Protein AF-A0A438F3B5-F1 (afdb_monomer_lite)

Foldseek 3Di:
DDDDDDDDDPDDDDDPDDDDDDDDDDDDDDDDDDDDPDPPPCPVPDPDDDDDDDDADACVVVVCVVFNWDDWDDDPFWIWTATPVGKIFIAGPNRHTPDIDDD

Structure (mmCIF, N/CA/C/O backbone):
data_AF-A0A438F3B5-F1
#
_entry.id   AF-A0A438F3B5-F1
#
loop_
_atom_site.group_PDB
_atom_site.id
_atom_site.type_symbol
_atom_site.label_atom_id
_atom_site.label_alt_id
_atom_site.label_comp_id
_atom_site.label_asym_id
_atom_site.label_entity_id
_atom_site.label_seq_id
_atom_site.pdbx_PDB_ins_code
_atom_site.Cartn_x
_atom_site.Cartn_y
_atom_site.Cartn_z
_atom_site.occupancy
_atom_site.B_iso_or_equiv
_atom_site.auth_seq_id
_atom_site.auth_comp_id
_atom_site.auth_asym_id
_atom_site.auth_atom_id
_atom_site.pdbx_PDB_model_num
ATOM 1 N N . MET A 1 1 ? 21.171 45.450 0.518 1.00 43.25 1 MET A N 1
ATOM 2 C CA . MET A 1 1 ? 20.031 45.094 -0.353 1.00 43.25 1 MET A CA 1
ATOM 3 C C . MET A 1 1 ? 20.207 43.621 -0.692 1.00 43.25 1 MET A C 1
ATOM 5 O O . MET A 1 1 ? 21.097 43.283 -1.465 1.00 43.25 1 MET A O 1
ATOM 9 N N . LYS A 1 2 ? 19.534 42.730 0.043 1.00 43.03 2 LYS A N 1
ATOM 10 C CA . LYS A 1 2 ? 19.718 41.281 -0.124 1.00 43.03 2 LYS A CA 1
ATOM 11 C C . LYS A 1 2 ? 19.008 40.880 -1.417 1.00 43.03 2 LYS A C 1
ATOM 13 O O . LYS A 1 2 ? 17.813 41.118 -1.535 1.00 43.03 2 LYS A O 1
ATOM 18 N N . HIS A 1 3 ? 19.764 40.374 -2.384 1.00 46.38 3 HIS A N 1
ATOM 19 C CA . HIS A 1 3 ? 19.234 39.898 -3.656 1.00 46.38 3 HIS A CA 1
ATOM 20 C C . HIS A 1 3 ? 18.589 38.532 -3.406 1.00 46.38 3 HIS A C 1
ATOM 22 O O . HIS A 1 3 ? 19.269 37.607 -2.964 1.00 46.38 3 HIS A O 1
ATOM 28 N N . LEU A 1 4 ? 17.277 38.433 -3.614 1.00 46.91 4 LEU A N 1
ATOM 29 C CA . LEU A 1 4 ? 16.535 37.180 -3.532 1.00 46.91 4 LEU A CA 1
ATOM 30 C C . LEU A 1 4 ? 16.715 36.434 -4.860 1.00 46.91 4 LEU A C 1
ATOM 32 O O . LEU A 1 4 ? 16.149 36.827 -5.874 1.00 46.91 4 LEU A O 1
ATOM 36 N N . THR A 1 5 ? 17.536 35.389 -4.871 1.00 47.28 5 THR A N 1
ATOM 37 C CA . THR A 1 5 ? 17.665 34.482 -6.018 1.00 47.28 5 THR A CA 1
ATOM 38 C C . THR A 1 5 ? 16.490 33.504 -6.013 1.00 47.28 5 THR A C 1
ATOM 40 O O . THR A 1 5 ? 16.421 32.647 -5.132 1.00 47.28 5 THR A O 1
ATOM 43 N N . MET A 1 6 ? 15.562 33.641 -6.965 1.00 45.19 6 MET A N 1
ATOM 44 C CA . MET A 1 6 ? 14.505 32.653 -7.213 1.00 45.19 6 MET A CA 1
ATOM 45 C C . MET A 1 6 ? 15.112 31.424 -7.903 1.00 45.19 6 MET A C 1
ATOM 47 O O . MET A 1 6 ? 15.888 31.557 -8.849 1.00 45.19 6 MET A O 1
ATOM 51 N N . ALA A 1 7 ? 14.788 30.232 -7.401 1.00 56.00 7 ALA A N 1
ATOM 52 C CA . ALA A 1 7 ? 15.149 28.966 -8.031 1.00 56.00 7 ALA A CA 1
ATOM 53 C C . ALA A 1 7 ? 14.369 28.778 -9.352 1.00 56.00 7 ALA A C 1
ATOM 55 O O . ALA A 1 7 ? 13.235 29.254 -9.446 1.00 56.00 7 ALA A O 1
ATOM 56 N N . PRO A 1 8 ? 14.944 28.103 -10.364 1.00 50.34 8 PRO A N 1
ATOM 57 C CA . PRO A 1 8 ? 14.280 27.898 -11.646 1.00 50.34 8 PRO A CA 1
ATOM 58 C C . PRO A 1 8 ? 13.122 26.901 -11.513 1.00 50.34 8 PRO A C 1
ATOM 60 O O . PRO A 1 8 ? 13.288 25.803 -10.983 1.00 50.34 8 PRO A O 1
ATOM 63 N N . ILE A 1 9 ? 11.954 27.305 -12.009 1.00 58.94 9 ILE A N 1
ATOM 64 C CA . ILE A 1 9 ? 10.754 26.477 -12.149 1.00 58.94 9 ILE A CA 1
ATOM 65 C C . ILE A 1 9 ? 10.989 25.558 -13.365 1.00 58.94 9 ILE A C 1
ATOM 67 O O . ILE A 1 9 ? 11.330 26.081 -14.429 1.00 58.94 9 ILE A O 1
ATOM 71 N N . PRO A 1 10 ? 10.888 24.220 -13.256 1.00 48.19 10 PRO A N 1
ATOM 72 C CA . PRO A 1 10 ? 10.989 23.352 -14.425 1.00 48.19 10 PRO A CA 1
ATOM 73 C C . PRO A 1 10 ? 9.748 23.527 -15.311 1.00 48.19 10 PRO A C 1
ATOM 75 O O . PRO A 1 10 ? 8.629 23.337 -14.846 1.00 48.19 10 PRO A O 1
ATOM 78 N N . SER A 1 11 ? 9.972 23.910 -16.572 1.00 54.75 11 SER A N 1
ATOM 79 C CA . SER A 1 11 ? 8.940 24.120 -17.591 1.00 54.75 11 SER A CA 1
ATOM 80 C C . SER A 1 11 ? 8.092 22.869 -17.816 1.00 54.75 11 SER A C 1
ATOM 82 O O . SER A 1 11 ? 8.579 21.839 -18.281 1.00 54.75 11 SER A O 1
ATOM 84 N N . GLU A 1 12 ? 6.808 23.004 -17.523 1.00 54.91 12 GLU A N 1
ATOM 85 C CA . GLU A 1 12 ? 5.729 22.188 -18.056 1.00 54.91 12 GLU A CA 1
ATOM 86 C C . GLU A 1 12 ? 5.567 22.441 -19.567 1.00 54.91 12 GLU A C 1
ATOM 88 O O . GLU A 1 12 ? 5.519 23.580 -20.031 1.00 54.91 12 GLU A O 1
ATOM 93 N N . ASN A 1 13 ? 5.524 21.360 -20.348 1.00 54.53 13 ASN A N 1
ATOM 94 C CA . ASN A 1 13 ? 5.069 21.378 -21.735 1.00 54.53 13 ASN A CA 1
ATOM 95 C C . ASN A 1 13 ? 3.583 21.772 -21.747 1.00 54.53 13 ASN A C 1
ATOM 97 O O . ASN A 1 13 ? 2.741 20.968 -21.349 1.00 54.53 13 ASN A O 1
ATOM 101 N N . GLY A 1 14 ? 3.266 22.968 -22.239 1.00 43.31 14 GLY A N 1
ATOM 102 C CA . GLY A 1 14 ? 1.898 23.460 -22.385 1.00 43.31 14 GLY A CA 1
ATOM 103 C C . GLY A 1 14 ? 1.707 24.157 -23.728 1.00 43.31 14 GLY A C 1
ATOM 104 O O . GLY A 1 14 ? 2.202 25.257 -23.919 1.00 43.31 14 GLY A O 1
ATOM 105 N N . VAL A 1 15 ? 1.048 23.443 -24.644 1.00 52.84 15 VAL A N 1
ATOM 106 C CA . VAL A 1 15 ? 0.254 23.878 -25.811 1.00 52.84 15 VAL A CA 1
ATOM 107 C C . VAL A 1 15 ? 0.502 25.298 -26.380 1.00 52.84 15 VAL A C 1
ATOM 109 O O . VAL A 1 15 ? 0.115 26.304 -25.797 1.00 52.84 15 VAL A O 1
ATOM 112 N N . GLU A 1 16 ? 1.082 25.378 -27.584 1.00 53.22 16 GLU A N 1
ATOM 113 C CA . GLU A 1 16 ? 1.016 26.579 -28.434 1.00 53.22 16 GLU A CA 1
ATOM 114 C C . GLU A 1 16 ? -0.407 26.683 -29.007 1.00 53.22 16 GLU A C 1
ATOM 116 O O . GLU A 1 16 ? -0.744 26.035 -29.998 1.00 53.22 16 GLU A O 1
ATOM 121 N N . GLY A 1 17 ? -1.265 27.431 -28.315 1.00 49.22 17 GLY A N 1
ATOM 122 C CA . GLY A 1 17 ? -2.579 27.847 -28.797 1.00 49.22 17 GLY A CA 1
ATOM 123 C C . GLY A 1 17 ? -2.490 29.252 -29.379 1.00 49.22 17 GLY A C 1
ATOM 124 O O . GLY A 1 17 ? -2.518 30.227 -28.636 1.00 49.22 17 GLY A O 1
ATOM 125 N N . ASP A 1 18 ? -2.335 29.322 -30.695 1.00 57.75 18 ASP A N 1
ATOM 126 C CA . ASP A 1 18 ? -2.556 30.507 -31.524 1.00 57.75 18 ASP A CA 1
ATOM 127 C C . ASP A 1 18 ? -4.073 30.753 -31.615 1.00 57.75 18 ASP A C 1
ATOM 129 O O . ASP A 1 18 ? -4.776 29.983 -32.271 1.00 57.75 18 ASP A O 1
ATOM 133 N N . ASP A 1 19 ? -4.585 31.753 -30.895 1.00 64.06 19 ASP A N 1
ATOM 134 C CA . ASP A 1 19 ? -5.978 32.209 -31.001 1.00 64.06 19 ASP A CA 1
ATOM 135 C C . ASP A 1 19 ? -6.025 33.743 -30.879 1.00 64.06 19 ASP A C 1
ATOM 137 O O . ASP A 1 19 ? -6.196 34.325 -29.807 1.00 64.06 19 ASP A O 1
ATOM 141 N N . GLU A 1 20 ? -5.771 34.404 -32.008 1.00 63.41 20 GLU A N 1
ATOM 142 C CA . GLU A 1 20 ? -5.966 35.839 -32.220 1.00 63.41 20 GLU A CA 1
ATOM 143 C C . GLU A 1 20 ? -7.477 36.140 -32.280 1.00 63.41 20 GLU A C 1
ATOM 145 O O . GLU A 1 20 ? -8.118 35.952 -33.319 1.00 63.41 20 GLU A O 1
ATOM 150 N N . ARG A 1 21 ? -8.063 36.630 -31.179 1.00 67.75 21 ARG A N 1
ATOM 151 C CA . ARG A 1 21 ? -9.446 37.135 -31.163 1.00 67.75 21 ARG A CA 1
ATOM 152 C C . ARG A 1 21 ? -9.519 38.527 -30.529 1.00 67.75 21 ARG A C 1
ATOM 154 O O . ARG A 1 21 ? -9.626 38.661 -29.314 1.00 67.75 21 ARG A O 1
ATOM 161 N N . GLU A 1 22 ? -9.472 39.558 -31.373 1.00 56.72 22 GLU A N 1
ATOM 162 C CA . GLU A 1 22 ? -9.899 40.927 -31.044 1.00 56.72 22 GLU A CA 1
ATOM 163 C C . GLU A 1 22 ? -11.431 41.008 -31.093 1.00 56.72 22 GLU A C 1
ATOM 165 O O . GLU A 1 22 ? -11.992 40.824 -32.170 1.00 56.72 22 GLU A O 1
ATOM 170 N N . GLU A 1 23 ? -12.101 41.342 -29.984 1.00 53.38 23 GLU A N 1
ATOM 171 C CA . GLU A 1 23 ? -13.420 41.996 -30.018 1.00 53.38 23 GLU A CA 1
ATOM 172 C C . GLU A 1 23 ? -13.515 43.047 -28.892 1.00 53.38 23 GLU A C 1
ATOM 174 O O . GLU A 1 23 ? -13.239 42.762 -27.726 1.00 53.38 23 GLU A O 1
ATOM 179 N N . GLU A 1 24 ? -13.847 44.271 -29.308 1.00 52.91 24 GLU A N 1
ATOM 180 C CA . GLU A 1 24 ? -13.983 45.517 -28.545 1.00 52.91 24 GLU A CA 1
ATOM 181 C C . GLU A 1 24 ? -15.367 45.672 -27.877 1.00 52.91 24 GLU A C 1
ATOM 183 O O . GLU A 1 24 ? -16.362 45.141 -28.366 1.00 52.91 24 GLU A O 1
ATOM 188 N N . GLU A 1 25 ? -15.365 46.488 -26.816 1.00 49.28 25 GLU A N 1
ATOM 189 C CA . GLU A 1 25 ? -16.423 47.360 -26.259 1.00 49.28 25 GLU A CA 1
ATOM 190 C C . GLU A 1 25 ? -17.808 46.795 -25.848 1.00 49.28 25 GLU A C 1
ATOM 192 O O . GLU A 1 25 ? -18.715 46.586 -26.648 1.00 49.28 25 GLU A O 1
ATOM 197 N N . ASP A 1 26 ? -17.942 46.641 -24.522 1.00 53.16 26 ASP A N 1
ATOM 198 C CA . ASP A 1 26 ? -18.951 47.235 -23.615 1.00 53.16 26 ASP A CA 1
ATOM 199 C C . ASP A 1 26 ? -20.209 47.879 -24.237 1.00 53.16 26 ASP A C 1
ATOM 201 O O . ASP A 1 26 ? -20.163 49.014 -24.709 1.00 53.16 26 ASP A O 1
ATOM 205 N N . ASP A 1 27 ? -21.350 47.196 -24.119 1.00 54.22 27 ASP A N 1
ATOM 206 C CA . ASP A 1 27 ? -22.651 47.837 -23.888 1.00 54.22 27 ASP A CA 1
ATOM 207 C C . ASP A 1 27 ? -23.613 46.809 -23.274 1.00 54.22 27 ASP A C 1
ATOM 209 O O . ASP A 1 27 ? -23.849 45.731 -23.828 1.00 54.22 27 ASP A O 1
ATOM 213 N N . SER A 1 28 ? -24.13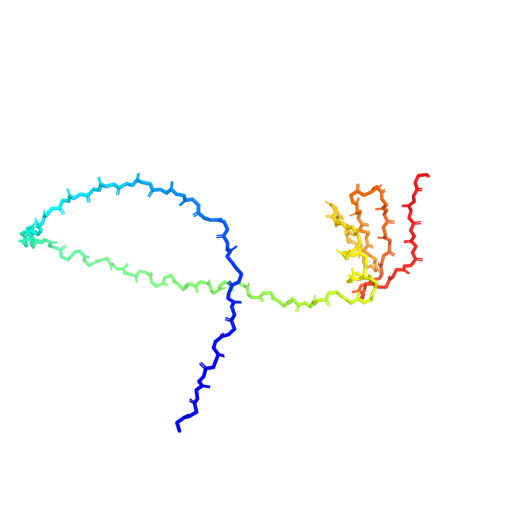3 47.081 -22.083 1.00 56.94 28 SER A N 1
ATOM 214 C CA . SER A 1 28 ? -25.157 46.247 -21.447 1.00 56.94 28 SER A CA 1
ATOM 215 C C . SER A 1 28 ? -26.106 47.157 -20.684 1.00 56.94 28 SER A C 1
ATOM 217 O O . SER A 1 28 ? -25.825 47.583 -19.565 1.00 56.94 28 SER A O 1
ATOM 219 N N . GLU A 1 29 ? -27.206 47.487 -21.357 1.00 61.09 29 GLU A N 1
ATOM 220 C CA . GLU A 1 29 ? -28.335 48.253 -20.842 1.00 61.09 29 GLU A CA 1
ATOM 221 C C . GLU A 1 29 ? -28.973 47.538 -19.634 1.00 61.09 29 GLU A C 1
ATOM 223 O O . GLU A 1 29 ? -29.154 46.320 -19.622 1.00 61.09 29 GLU A O 1
ATOM 228 N N . GLU A 1 30 ? -29.283 48.319 -18.598 1.00 58.78 30 GLU A N 1
ATOM 229 C CA . GLU A 1 30 ? -29.955 47.887 -17.371 1.00 58.78 30 GLU A CA 1
ATOM 230 C C . GLU A 1 30 ? -31.422 47.514 -17.668 1.00 58.78 30 GLU A C 1
ATOM 232 O O . GLU A 1 30 ? -32.242 48.395 -17.932 1.00 58.78 30 GLU A O 1
ATOM 237 N N . GLU A 1 31 ? -31.774 46.227 -17.585 1.00 60.28 31 GLU A N 1
ATOM 238 C CA . GLU A 1 31 ? -33.170 45.771 -17.501 1.00 60.28 31 GLU A CA 1
ATOM 239 C C . GLU A 1 31 ? -33.488 45.341 -16.056 1.00 60.28 31 GLU A C 1
ATOM 241 O O . GLU A 1 31 ? -32.972 44.349 -15.538 1.00 60.28 31 GLU A O 1
ATOM 246 N N . GLU A 1 32 ? -34.316 46.151 -15.389 1.00 61.69 32 GLU A N 1
ATOM 247 C CA . GLU A 1 32 ? -34.960 45.863 -14.105 1.00 61.69 32 GLU A CA 1
ATOM 248 C C . GLU A 1 32 ? -36.069 44.822 -14.313 1.00 61.69 32 GLU A C 1
ATOM 250 O O . GLU A 1 32 ? -37.012 45.125 -15.037 1.00 61.69 32 GLU A O 1
ATOM 255 N N . GLU A 1 33 ? -36.046 43.659 -13.645 1.00 60.56 33 GLU A N 1
ATOM 256 C CA . GLU A 1 33 ? -37.269 42.851 -13.490 1.00 60.56 33 GLU A CA 1
ATOM 257 C C . GLU A 1 33 ? -37.261 41.925 -12.249 1.00 60.56 33 GLU A C 1
ATOM 259 O O . GLU A 1 33 ? -36.469 40.996 -12.121 1.00 60.56 33 GLU A O 1
ATOM 264 N N . GLU A 1 34 ? -38.181 42.272 -11.339 1.00 61.12 34 GLU A N 1
ATOM 265 C CA . GLU A 1 34 ? -38.969 41.472 -10.382 1.00 61.12 34 GLU A CA 1
ATOM 266 C C . GLU A 1 34 ? -38.270 40.452 -9.452 1.00 61.12 34 GLU A C 1
ATOM 268 O O . GLU A 1 34 ? -38.034 39.293 -9.785 1.00 61.12 34 GLU A O 1
ATOM 273 N N . GLU A 1 35 ? -38.075 40.866 -8.190 1.00 63.25 35 GLU A N 1
ATOM 274 C CA . GLU A 1 35 ? -37.734 39.989 -7.062 1.00 63.25 35 GLU A CA 1
ATOM 275 C C . GLU A 1 35 ? -38.910 39.050 -6.714 1.00 63.25 35 GLU A C 1
ATOM 277 O O . GLU A 1 35 ? -39.794 39.388 -5.918 1.00 63.25 35 GLU A O 1
ATOM 282 N N . GLU A 1 36 ? -38.926 37.843 -7.284 1.00 67.44 36 GLU A N 1
ATOM 283 C CA . GLU A 1 36 ? -39.699 36.737 -6.718 1.00 67.44 36 GLU A CA 1
ATOM 284 C C . GLU A 1 36 ? -39.051 36.299 -5.396 1.00 67.44 36 GLU A C 1
ATOM 286 O O . GLU A 1 36 ? -37.935 35.779 -5.363 1.00 67.44 36 GLU A O 1
ATOM 291 N N . VAL A 1 37 ? -39.756 36.518 -4.283 1.00 64.81 37 VAL A N 1
ATOM 292 C CA . VAL A 1 37 ? -39.363 36.007 -2.965 1.00 64.81 37 VAL A CA 1
ATOM 293 C C . VAL A 1 37 ? -39.562 34.493 -2.973 1.00 64.81 37 VAL A C 1
ATOM 295 O O . VAL A 1 37 ? -40.649 33.992 -2.683 1.00 64.81 37 VAL A O 1
ATOM 298 N N . VAL A 1 38 ? -38.513 33.765 -3.346 1.00 66.44 38 VAL A N 1
ATOM 299 C CA . VAL A 1 38 ? -38.417 32.325 -3.119 1.00 66.44 38 VAL A CA 1
ATOM 300 C C . VAL A 1 38 ? -38.294 32.143 -1.607 1.00 66.44 38 VAL A C 1
ATOM 302 O O . VAL A 1 38 ? -37.340 32.626 -1.001 1.00 66.44 38 VAL A O 1
ATOM 305 N N . GLU A 1 39 ? -39.292 31.521 -0.974 1.00 65.62 39 GLU A N 1
ATOM 306 C CA . GLU A 1 39 ? -39.149 31.064 0.408 1.00 65.62 39 GLU A CA 1
ATOM 307 C C . GLU A 1 39 ? -38.030 30.017 0.417 1.00 65.62 39 GLU A C 1
ATOM 309 O O . GLU A 1 39 ? -38.223 28.884 -0.020 1.00 65.62 39 GLU A O 1
ATOM 314 N N . GLU A 1 40 ? -36.837 30.446 0.834 1.00 64.94 40 GLU A N 1
ATOM 315 C CA . GLU A 1 40 ? -35.686 29.589 1.092 1.00 64.94 40 GLU A CA 1
ATOM 316 C C . GLU A 1 40 ? -36.080 28.630 2.221 1.00 64.94 40 GLU A C 1
ATOM 318 O O . GLU A 1 40 ? -35.982 28.947 3.408 1.00 64.94 40 GLU A O 1
ATOM 323 N N . GLU A 1 41 ? -36.609 27.461 1.853 1.00 65.38 41 GLU A N 1
ATOM 324 C CA . GLU A 1 41 ? -36.586 26.307 2.738 1.00 65.38 41 GLU A CA 1
ATOM 325 C C . GLU A 1 41 ? -35.112 26.104 3.099 1.00 65.38 41 GLU A C 1
ATOM 327 O O . GLU A 1 41 ? -34.299 25.797 2.229 1.00 65.38 41 GLU A O 1
ATOM 332 N N . GLU A 1 42 ? -34.757 26.380 4.359 1.00 65.62 42 GLU A N 1
ATOM 333 C CA . GLU A 1 42 ? -33.430 26.135 4.923 1.00 65.62 42 GLU A CA 1
ATOM 334 C C . GLU A 1 42 ? -33.159 24.620 4.862 1.00 65.62 42 GLU A C 1
ATOM 336 O O . GLU A 1 42 ? -33.336 23.889 5.838 1.00 65.62 42 GLU A O 1
ATOM 341 N N . GLU A 1 43 ? -32.788 24.123 3.681 1.00 67.75 43 GLU A N 1
ATOM 342 C CA . GLU A 1 43 ? -32.132 22.839 3.514 1.00 67.75 43 GLU A CA 1
ATOM 343 C C . GLU A 1 43 ? -30.835 22.950 4.318 1.00 67.75 43 GLU A C 1
ATOM 345 O O . GLU A 1 43 ? -29.894 23.630 3.913 1.00 67.75 43 GLU A O 1
ATOM 350 N N . GLU A 1 44 ? -30.817 22.362 5.519 1.00 73.31 44 GLU A N 1
ATOM 351 C CA . GLU A 1 44 ? -29.596 22.188 6.302 1.00 73.31 44 GLU A CA 1
ATOM 352 C C . GLU A 1 44 ? -28.583 21.468 5.400 1.00 73.31 44 GLU A C 1
ATOM 354 O O . GLU A 1 44 ? -28.652 20.250 5.242 1.00 73.31 44 GLU A O 1
ATOM 359 N N . GLU A 1 45 ? -27.688 22.226 4.757 1.00 78.62 45 GLU A N 1
ATOM 360 C CA . GLU A 1 45 ? -26.650 21.681 3.889 1.00 78.62 45 GLU A CA 1
ATOM 361 C C . GLU A 1 45 ? -25.843 20.656 4.698 1.00 78.62 45 GLU A C 1
ATOM 363 O O . GLU A 1 45 ? -25.063 21.007 5.590 1.00 78.62 45 GLU A O 1
ATOM 368 N N . GLU A 1 46 ? -26.063 19.367 4.428 1.00 84.00 46 GLU A N 1
ATOM 369 C CA . GLU A 1 46 ? -25.321 18.295 5.080 1.00 84.00 46 GLU A CA 1
ATOM 370 C C . GLU A 1 46 ? -23.829 18.460 4.745 1.00 84.00 46 GLU A C 1
ATOM 372 O O . GLU A 1 46 ? -23.422 18.361 3.586 1.00 84.00 46 GLU A O 1
ATOM 377 N N . GLU A 1 47 ? -22.993 18.720 5.757 1.00 87.31 47 GLU A N 1
ATOM 378 C CA . GLU A 1 47 ? -21.553 18.895 5.547 1.00 87.31 47 GLU A CA 1
ATOM 379 C C . GLU A 1 47 ? -20.937 17.623 4.937 1.00 87.31 47 GLU A C 1
ATOM 381 O O . GLU A 1 47 ? -21.114 16.513 5.451 1.00 87.31 47 GLU A O 1
ATOM 386 N N . GLU A 1 48 ? -20.153 17.786 3.866 1.00 93.69 48 GLU A N 1
ATOM 387 C CA . GLU A 1 48 ? -19.481 16.673 3.196 1.00 93.69 48 GLU A CA 1
ATOM 388 C C . GLU A 1 48 ? -18.612 15.856 4.184 1.00 93.69 48 GLU A C 1
ATOM 390 O O . GLU A 1 48 ? -17.803 16.416 4.941 1.00 93.69 48 GLU A O 1
ATOM 395 N N . PRO A 1 49 ? -18.724 14.511 4.194 1.00 92.38 49 PRO A N 1
ATOM 396 C CA . PRO A 1 49 ? -18.021 13.680 5.160 1.00 92.38 49 PRO A CA 1
ATOM 397 C C . PRO A 1 49 ? -16.501 13.749 4.980 1.00 92.38 49 PRO A C 1
ATOM 399 O O . PRO A 1 49 ? -15.937 13.344 3.963 1.00 92.38 49 PRO A O 1
ATOM 402 N N . ARG A 1 50 ? -15.795 14.162 6.036 1.00 91.25 50 ARG A N 1
ATOM 403 C CA . ARG A 1 50 ? -14.326 14.198 6.048 1.00 91.25 50 ARG A CA 1
ATOM 404 C C . ARG A 1 50 ? -13.744 12.862 6.499 1.00 91.25 50 ARG A C 1
ATOM 406 O O . ARG A 1 50 ? -13.862 12.469 7.662 1.00 91.25 50 ARG A O 1
ATOM 413 N N . LEU A 1 51 ? -13.041 12.185 5.596 1.00 93.12 51 LEU A N 1
ATOM 414 C CA . LEU A 1 51 ? -12.356 10.930 5.903 1.00 93.12 51 LEU A CA 1
ATOM 415 C C . LEU A 1 51 ? -10.954 11.174 6.465 1.00 93.12 51 LEU A C 1
ATOM 417 O O . LEU A 1 51 ? -10.168 11.972 5.953 1.00 93.12 51 LEU A O 1
ATOM 421 N N . LYS A 1 52 ? -10.608 10.427 7.517 1.00 93.19 52 LYS A N 1
ATOM 422 C CA . LYS A 1 52 ? -9.232 10.372 8.016 1.00 93.19 52 LYS A CA 1
ATOM 423 C C . LYS A 1 52 ? -8.409 9.500 7.077 1.00 93.19 52 LYS A C 1
ATOM 425 O O . LYS A 1 52 ? -8.796 8.367 6.806 1.00 93.19 52 LYS A O 1
ATOM 430 N N . TYR A 1 53 ? -7.256 9.999 6.646 1.00 93.56 53 TYR A N 1
ATOM 431 C CA . TYR A 1 53 ? -6.292 9.213 5.886 1.00 93.56 53 TYR A CA 1
ATOM 432 C C . TYR A 1 53 ? -4.986 9.070 6.662 1.00 93.56 53 TYR A C 1
ATOM 434 O O . TYR A 1 53 ? -4.564 9.957 7.405 1.00 93.56 53 TYR A O 1
ATOM 442 N N . GLN A 1 54 ? -4.332 7.936 6.457 1.00 91.25 54 GLN A N 1
ATOM 443 C CA . GLN A 1 54 ? -2.984 7.676 6.927 1.00 91.25 54 GLN A CA 1
ATOM 444 C C . GLN A 1 54 ? -2.199 7.094 5.758 1.00 91.25 54 GLN A C 1
ATOM 446 O O . GLN A 1 54 ? -2.683 6.212 5.051 1.00 91.25 54 GLN A O 1
ATOM 451 N N . ARG A 1 55 ? -0.980 7.593 5.542 1.00 91.19 55 ARG A N 1
ATOM 452 C CA . ARG A 1 55 ? -0.081 6.999 4.551 1.00 91.19 55 ARG A CA 1
ATOM 453 C C . ARG A 1 55 ? 0.369 5.618 5.022 1.00 91.19 55 ARG A C 1
ATOM 455 O O . ARG A 1 55 ? 0.820 5.472 6.158 1.00 91.19 55 ARG A O 1
ATOM 462 N N . MET A 1 56 ? 0.282 4.643 4.123 1.00 90.50 56 MET A N 1
ATOM 463 C CA . MET A 1 56 ? 0.838 3.309 4.336 1.00 90.50 56 MET A CA 1
ATOM 464 C C . MET A 1 56 ? 2.363 3.389 4.452 1.00 90.50 56 MET A C 1
ATOM 466 O O . MET A 1 56 ? 3.016 4.097 3.681 1.00 90.50 56 MET A O 1
ATOM 470 N N . GLY A 1 57 ? 2.907 2.691 5.447 1.00 93.88 57 GLY A N 1
ATOM 471 C CA . GLY A 1 57 ? 4.339 2.607 5.704 1.00 93.88 57 GLY A CA 1
ATOM 472 C C . GLY A 1 57 ? 4.919 1.284 5.213 1.00 93.88 57 GLY A C 1
ATOM 473 O O . GLY A 1 57 ? 4.525 0.763 4.169 1.00 93.88 57 GLY A O 1
ATOM 474 N N . GLY A 1 58 ? 5.873 0.754 5.980 1.00 95.31 58 GLY A N 1
ATOM 475 C CA . GLY A 1 58 ? 6.479 -0.548 5.719 1.00 95.31 58 GLY A CA 1
ATOM 476 C C . GLY A 1 58 ? 7.203 -0.596 4.374 1.00 95.31 58 GLY A C 1
ATOM 477 O O . GLY A 1 58 ? 7.998 0.287 4.049 1.00 95.31 58 GLY A O 1
ATOM 478 N N . SER A 1 59 ? 6.923 -1.640 3.601 1.00 95.25 59 SER A N 1
ATOM 479 C CA . SER A 1 59 ? 7.559 -1.931 2.315 1.00 95.25 59 SER A CA 1
ATOM 480 C C . SER A 1 59 ? 6.941 -1.162 1.141 1.00 95.25 59 SER A C 1
ATOM 482 O O . SER A 1 59 ? 7.574 -1.063 0.089 1.00 95.25 59 SER A O 1
ATOM 484 N N . ILE A 1 60 ? 5.743 -0.586 1.311 1.00 95.69 60 ILE A N 1
ATOM 485 C CA . ILE A 1 60 ? 4.976 0.075 0.240 1.00 95.69 60 ILE A CA 1
ATOM 486 C C . ILE A 1 60 ? 5.758 1.190 -0.477 1.00 95.69 60 ILE A C 1
ATOM 488 O O . ILE A 1 60 ? 5.782 1.173 -1.706 1.00 95.69 60 ILE A O 1
ATOM 492 N N . PRO A 1 61 ? 6.427 2.146 0.206 1.00 95.69 61 PRO A N 1
ATOM 493 C CA . PRO A 1 61 ? 7.105 3.240 -0.494 1.00 95.69 61 PRO A CA 1
ATOM 494 C C . PRO A 1 61 ? 8.236 2.757 -1.404 1.00 95.69 61 PRO A C 1
ATOM 496 O O . PRO A 1 61 ? 8.414 3.284 -2.497 1.00 95.69 61 PRO A O 1
ATOM 499 N N . THR A 1 62 ? 8.990 1.747 -0.965 1.00 95.00 62 THR A N 1
ATOM 500 C CA . THR A 1 62 ? 10.035 1.115 -1.777 1.00 95.00 62 THR A CA 1
ATOM 501 C C . THR A 1 62 ? 9.441 0.308 -2.924 1.00 95.00 62 THR A C 1
ATOM 503 O O . THR A 1 62 ? 9.918 0.435 -4.046 1.00 95.00 62 THR A O 1
ATOM 506 N N . LEU A 1 63 ? 8.368 -0.446 -2.678 1.00 94.19 63 LEU A N 1
ATOM 507 C CA . LEU A 1 63 ? 7.687 -1.240 -3.701 1.00 94.19 63 LEU A CA 1
ATOM 508 C C . LEU A 1 63 ? 7.161 -0.366 -4.847 1.00 94.19 63 LEU A C 1
ATOM 510 O O . LEU A 1 63 ? 7.441 -0.610 -6.017 1.00 94.19 63 LEU A O 1
ATOM 514 N N . LEU A 1 64 ? 6.465 0.714 -4.484 1.00 94.62 64 LEU A N 1
ATOM 515 C CA . LEU A 1 64 ? 5.862 1.642 -5.438 1.00 94.62 64 LEU A CA 1
ATOM 516 C C . LEU A 1 64 ? 6.871 2.597 -6.083 1.00 94.62 64 LEU A C 1
ATOM 518 O O . LEU A 1 64 ? 6.523 3.350 -6.989 1.00 94.62 64 LEU A O 1
ATOM 522 N N . SER A 1 65 ? 8.122 2.588 -5.612 1.00 96.38 65 SER A N 1
ATOM 523 C CA . SER A 1 65 ? 9.219 3.273 -6.295 1.00 96.38 65 SER A CA 1
ATOM 524 C C . SER A 1 65 ? 9.806 2.448 -7.441 1.00 96.38 65 SER A C 1
ATOM 526 O O . SER A 1 65 ? 10.407 3.030 -8.343 1.00 96.38 65 SER A O 1
ATOM 528 N N . SER A 1 66 ? 9.644 1.118 -7.409 1.00 94.62 66 SER A N 1
ATOM 529 C CA . SER A 1 66 ? 10.146 0.205 -8.441 1.00 94.62 66 SER A CA 1
ATOM 530 C C . SER A 1 66 ? 9.095 -0.192 -9.473 1.00 94.62 66 SER A C 1
ATOM 532 O O . SER A 1 66 ? 9.445 -0.299 -10.644 1.00 94.62 66 SER A O 1
ATOM 534 N N . ASP A 1 67 ? 7.838 -0.393 -9.064 1.00 95.81 67 ASP A N 1
ATOM 535 C CA . ASP A 1 67 ? 6.736 -0.718 -9.977 1.00 95.81 67 ASP A CA 1
ATOM 536 C C . ASP A 1 67 ? 5.417 -0.071 -9.527 1.00 95.81 67 ASP A C 1
ATOM 538 O O . ASP A 1 67 ? 5.248 0.302 -8.367 1.00 95.81 67 ASP A O 1
ATOM 542 N N . ALA A 1 68 ? 4.470 0.088 -10.445 1.00 96.81 68 ALA A N 1
ATOM 543 C CA . ALA A 1 68 ? 3.165 0.663 -10.166 1.00 96.81 68 ALA A CA 1
ATOM 544 C C . ALA A 1 68 ? 2.169 -0.403 -9.687 1.00 96.81 68 ALA A C 1
ATOM 546 O O . ALA A 1 68 ? 2.052 -1.481 -10.269 1.00 96.81 68 ALA A O 1
ATOM 547 N N . ALA A 1 69 ? 1.381 -0.071 -8.661 1.00 96.88 69 ALA A N 1
ATOM 548 C CA . ALA A 1 69 ? 0.235 -0.886 -8.273 1.00 96.88 69 ALA A CA 1
ATOM 549 C C . ALA A 1 69 ? -0.864 -0.838 -9.346 1.00 96.88 69 ALA A C 1
ATOM 551 O O . ALA A 1 69 ? -1.196 0.234 -9.854 1.00 96.88 69 ALA A O 1
ATOM 552 N N . CYS A 1 70 ? -1.464 -1.991 -9.641 1.00 97.50 70 CYS A N 1
ATOM 553 C CA . CYS A 1 70 ? -2.548 -2.136 -10.611 1.00 97.50 70 CYS A CA 1
ATOM 554 C C . CYS A 1 70 ? -3.890 -2.519 -9.958 1.00 97.50 70 CYS A C 1
ATOM 556 O O . CYS A 1 70 ? -4.944 -2.110 -10.444 1.00 97.50 70 CYS A O 1
ATOM 558 N N . CYS A 1 71 ? -3.880 -3.264 -8.847 1.00 97.19 71 CYS A N 1
ATOM 559 C CA . CYS A 1 71 ? -5.090 -3.688 -8.140 1.00 97.19 71 CYS A CA 1
ATOM 560 C C . CYS A 1 71 ? -4.852 -3.861 -6.632 1.00 97.19 71 CYS A C 1
ATOM 562 O O . CYS A 1 71 ? -3.721 -4.039 -6.180 1.00 97.19 71 CYS A O 1
ATOM 564 N N . ILE A 1 72 ? -5.926 -3.801 -5.839 1.00 97.19 72 ILE A N 1
ATOM 565 C CA . ILE A 1 72 ? -5.873 -3.963 -4.381 1.00 97.19 72 ILE A CA 1
ATOM 566 C C . ILE A 1 72 ? -7.098 -4.729 -3.870 1.00 97.19 72 ILE A C 1
ATOM 568 O O . ILE A 1 72 ? -8.218 -4.502 -4.329 1.00 97.19 72 ILE A O 1
ATOM 572 N N . ALA A 1 73 ? -6.894 -5.617 -2.898 1.00 97.69 73 ALA A N 1
ATOM 573 C CA . ALA A 1 73 ? -7.954 -6.279 -2.145 1.00 97.69 73 ALA A CA 1
ATOM 574 C C . ALA A 1 73 ? -7.636 -6.245 -0.646 1.00 97.69 73 ALA A C 1
ATOM 576 O O . ALA A 1 73 ? -6.498 -6.469 -0.236 1.00 97.69 73 ALA A O 1
ATOM 577 N N . ILE A 1 74 ? -8.646 -5.970 0.180 1.00 96.50 74 ILE A N 1
ATOM 578 C CA . ILE A 1 74 ? -8.489 -5.810 1.629 1.00 96.50 74 ILE A CA 1
ATOM 579 C C . ILE A 1 74 ? -9.278 -6.910 2.336 1.00 96.50 74 ILE A C 1
ATOM 581 O O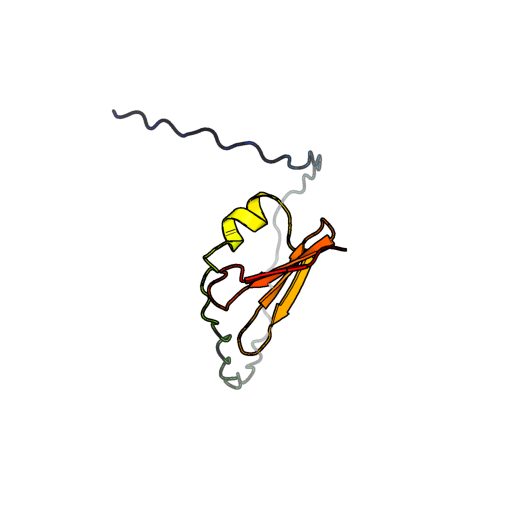 . ILE A 1 74 ? -10.476 -7.075 2.112 1.00 96.50 74 ILE A O 1
ATOM 585 N N . ALA A 1 75 ? -8.595 -7.648 3.203 1.00 96.12 75 ALA A N 1
ATOM 586 C CA . ALA 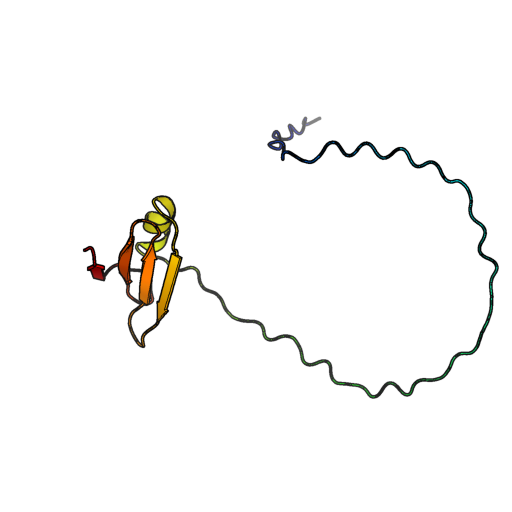A 1 75 ? -9.180 -8.588 4.146 1.00 96.12 75 ALA A CA 1
ATOM 587 C C . ALA A 1 75 ? -9.109 -8.018 5.572 1.00 96.12 75 ALA A C 1
ATOM 589 O O . ALA A 1 75 ? -8.504 -6.977 5.818 1.00 96.12 75 ALA A O 1
ATOM 590 N N . GLU A 1 76 ? -9.685 -8.729 6.543 1.00 95.25 76 GLU A N 1
ATOM 591 C CA . GLU A 1 76 ? -9.748 -8.280 7.944 1.00 95.25 76 GLU A CA 1
ATOM 592 C C . GLU A 1 76 ? -8.368 -7.965 8.550 1.00 95.25 76 GLU A C 1
ATOM 594 O O . GLU A 1 76 ? -8.246 -7.106 9.421 1.00 95.25 76 GLU A O 1
ATOM 599 N N . ARG A 1 77 ? -7.315 -8.662 8.101 1.00 93.62 77 ARG A N 1
ATOM 600 C CA . ARG A 1 77 ? -5.964 -8.544 8.674 1.00 93.62 77 ARG A CA 1
ATOM 601 C C . ARG A 1 77 ? -4.841 -8.421 7.651 1.00 93.62 77 ARG A C 1
ATOM 603 O O . ARG A 1 77 ? -3.690 -8.337 8.064 1.00 93.62 77 ARG A O 1
ATOM 610 N N . MET A 1 78 ? -5.158 -8.441 6.359 1.00 96.06 78 MET A N 1
ATOM 611 C CA . MET A 1 78 ? -4.160 -8.427 5.290 1.00 96.06 78 MET A CA 1
ATOM 612 C C . MET A 1 78 ? -4.644 -7.616 4.093 1.00 96.06 78 MET A C 1
ATOM 614 O O . MET A 1 78 ? -5.846 -7.486 3.859 1.00 96.06 78 MET A O 1
ATOM 618 N N . ILE A 1 79 ? -3.691 -7.113 3.323 1.00 97.00 79 ILE A N 1
ATOM 619 C CA . ILE A 1 79 ? -3.884 -6.393 2.072 1.00 97.00 79 ILE A CA 1
ATOM 620 C C . ILE A 1 79 ? -3.158 -7.180 0.988 1.00 97.00 79 ILE A C 1
ATOM 622 O O . ILE A 1 79 ? -1.979 -7.485 1.132 1.00 97.00 79 ILE A O 1
ATOM 626 N N . ALA A 1 80 ? -3.853 -7.503 -0.096 1.00 97.62 80 ALA A N 1
ATOM 627 C CA . ALA A 1 80 ? -3.235 -8.003 -1.313 1.00 97.62 80 ALA A CA 1
ATOM 628 C C . ALA A 1 80 ? -3.089 -6.839 -2.296 1.00 97.62 80 ALA A C 1
ATOM 630 O O . ALA A 1 80 ? -4.081 -6.189 -2.630 1.00 97.62 80 ALA A O 1
ATOM 631 N N . LEU A 1 81 ? -1.864 -6.574 -2.739 1.00 97.56 81 LEU A N 1
ATOM 632 C CA . LEU A 1 81 ? -1.530 -5.522 -3.691 1.00 97.56 81 LEU A CA 1
ATOM 633 C C . LEU A 1 81 ? -0.922 -6.155 -4.940 1.00 97.56 81 LEU A C 1
ATOM 635 O O . LEU A 1 81 ? 0.134 -6.775 -4.856 1.00 97.56 81 LEU A O 1
ATOM 639 N N . GLY A 1 82 ? -1.590 -6.004 -6.080 1.00 97.56 82 GLY A N 1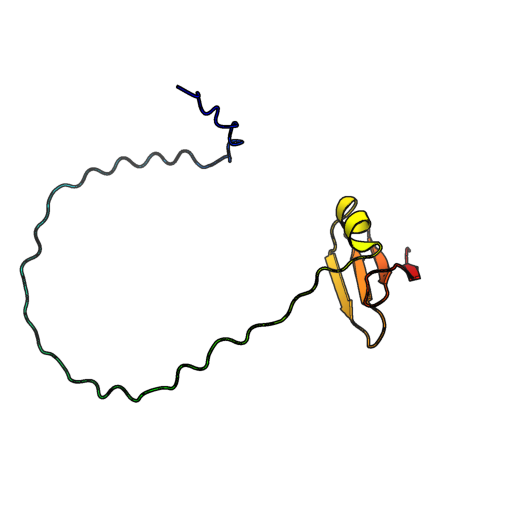
ATOM 640 C CA . GLY A 1 82 ? -1.047 -6.412 -7.372 1.00 97.56 82 GLY A CA 1
ATOM 641 C C . GLY A 1 82 ? -0.268 -5.279 -8.025 1.00 97.56 82 GLY A C 1
ATOM 642 O O . GLY A 1 82 ? -0.685 -4.116 -7.957 1.00 97.56 82 GLY A O 1
ATOM 643 N N . THR A 1 83 ? 0.838 -5.620 -8.671 1.00 97.00 83 THR A N 1
ATOM 644 C CA . THR A 1 83 ? 1.701 -4.709 -9.432 1.00 97.00 83 THR A CA 1
ATOM 645 C C . THR A 1 83 ? 1.628 -5.000 -10.935 1.00 97.00 83 THR A C 1
ATOM 647 O O . THR A 1 83 ? 1.006 -5.973 -11.371 1.00 97.00 83 THR A O 1
ATOM 650 N N . HIS A 1 84 ? 2.142 -4.093 -11.767 1.00 96.94 84 HIS A N 1
ATOM 651 C CA . HIS A 1 84 ? 2.011 -4.184 -13.225 1.00 96.94 84 HIS A CA 1
ATOM 652 C C . HIS A 1 84 ? 2.923 -5.266 -13.835 1.00 96.94 84 HIS A C 1
ATOM 654 O O . HIS A 1 84 ? 2.657 -5.754 -14.935 1.00 96.94 84 HIS A O 1
ATOM 660 N N . ASP A 1 85 ? 3.977 -5.666 -13.127 1.00 94.50 85 ASP A N 1
ATOM 661 C CA . ASP A 1 85 ? 4.839 -6.801 -13.467 1.00 94.50 85 ASP A CA 1
ATOM 662 C C . ASP A 1 85 ? 4.179 -8.184 -13.276 1.00 94.50 85 ASP A C 1
ATOM 664 O O . ASP A 1 85 ? 4.748 -9.189 -13.701 1.00 94.50 85 ASP A O 1
ATOM 668 N N . GLY A 1 86 ? 2.968 -8.238 -12.707 1.00 94.62 86 GLY A N 1
ATOM 669 C CA . GLY A 1 86 ? 2.220 -9.472 -12.450 1.00 94.62 86 GLY A CA 1
ATOM 670 C C . GLY A 1 86 ? 2.401 -10.036 -11.040 1.00 94.62 86 GLY A C 1
ATOM 671 O O . GLY A 1 86 ? 1.791 -11.054 -10.715 1.00 94.62 86 GLY A O 1
ATOM 672 N N . THR A 1 87 ? 3.181 -9.375 -10.188 1.00 95.81 87 THR A N 1
ATOM 673 C CA . THR A 1 87 ? 3.439 -9.819 -8.818 1.00 95.81 87 THR A CA 1
ATOM 674 C C . THR A 1 87 ? 2.284 -9.457 -7.878 1.00 95.81 87 THR A C 1
ATOM 676 O O . THR A 1 87 ? 1.667 -8.393 -7.984 1.00 95.81 87 THR A O 1
ATOM 679 N N . VAL A 1 88 ? 1.972 -10.339 -6.920 1.00 96.88 88 VAL A N 1
ATOM 680 C CA . VAL A 1 88 ? 0.990 -10.068 -5.856 1.00 96.88 88 VAL A CA 1
ATOM 681 C C . VAL A 1 88 ? 1.672 -10.057 -4.490 1.00 96.88 88 VAL A C 1
ATOM 683 O O . VAL A 1 88 ? 2.138 -11.081 -3.992 1.00 96.88 88 VAL A O 1
ATOM 686 N N . HIS A 1 89 ? 1.670 -8.895 -3.844 1.00 96.69 89 HIS A N 1
ATOM 687 C CA . HIS A 1 89 ? 2.247 -8.674 -2.521 1.00 96.69 89 HIS A CA 1
ATOM 688 C C . HIS A 1 89 ? 1.175 -8.792 -1.438 1.00 96.69 89 HIS A C 1
ATOM 690 O O . HIS A 1 89 ? 0.192 -8.050 -1.445 1.00 96.69 89 HIS A O 1
ATOM 696 N N . ILE A 1 90 ? 1.372 -9.698 -0.481 1.00 97.38 90 ILE A N 1
ATOM 697 C CA . ILE A 1 90 ? 0.537 -9.807 0.717 1.00 97.38 90 ILE A CA 1
ATOM 698 C C . ILE A 1 90 ? 1.196 -9.019 1.839 1.00 97.38 90 ILE A C 1
ATOM 700 O O . ILE A 1 90 ? 2.356 -9.249 2.184 1.00 97.38 90 ILE A O 1
ATOM 704 N N . LEU A 1 91 ? 0.446 -8.074 2.393 1.00 97.00 91 LEU A N 1
ATOM 705 C CA . LEU A 1 91 ? 0.917 -7.093 3.357 1.00 97.00 91 LEU A CA 1
ATOM 706 C C . LEU A 1 91 ? 0.016 -7.078 4.593 1.00 97.00 91 LEU A C 1
ATOM 708 O O . LEU A 1 91 ? -1.187 -7.326 4.497 1.00 97.00 91 LEU A O 1
ATOM 712 N N . ASP A 1 92 ? 0.566 -6.703 5.741 1.00 95.38 92 ASP A N 1
ATOM 713 C CA . ASP A 1 92 ? -0.238 -6.331 6.902 1.00 95.38 92 ASP A CA 1
ATOM 714 C C . ASP A 1 92 ? -0.849 -4.919 6.748 1.00 95.38 92 ASP A C 1
ATOM 716 O O . ASP A 1 92 ? -0.568 -4.174 5.805 1.00 95.38 92 ASP A O 1
ATOM 720 N N . LEU A 1 93 ? -1.685 -4.514 7.709 1.00 93.88 93 LEU A N 1
ATOM 721 C CA . LEU A 1 93 ? -2.342 -3.197 7.702 1.00 93.88 93 LEU A CA 1
ATOM 722 C C . LEU A 1 93 ? -1.378 -2.008 7.882 1.00 93.88 93 LEU A C 1
ATOM 724 O O . LEU A 1 93 ? -1.793 -0.861 7.733 1.00 93.88 93 LEU A O 1
ATOM 728 N N . LEU A 1 94 ? -0.108 -2.252 8.216 1.00 94.38 94 LEU A N 1
ATOM 729 C CA . LEU A 1 94 ? 0.930 -1.222 8.304 1.00 94.38 94 LEU A CA 1
ATOM 730 C C . 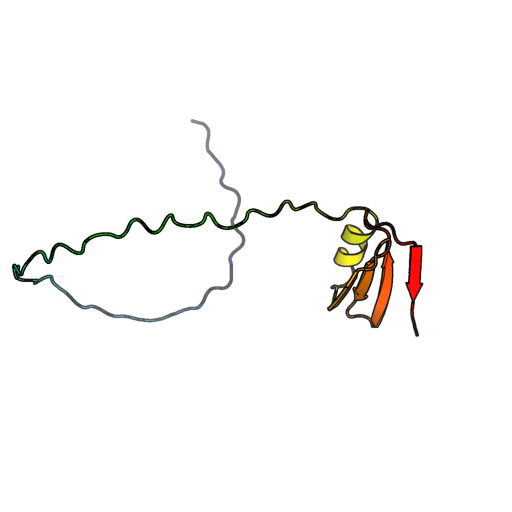LEU A 1 94 ? 1.757 -1.126 7.012 1.00 94.38 94 L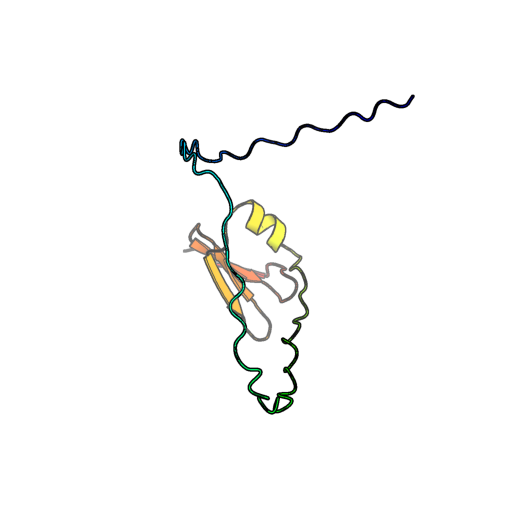EU A C 1
ATOM 732 O O . LEU A 1 94 ? 2.531 -0.176 6.860 1.00 94.38 94 LEU A O 1
ATOM 736 N N . GLY A 1 95 ? 1.563 -2.060 6.075 1.00 95.12 95 GLY A N 1
ATOM 737 C CA . GLY A 1 95 ? 2.284 -2.145 4.808 1.00 95.12 95 GLY A CA 1
ATOM 738 C C . GLY A 1 95 ? 3.554 -2.991 4.877 1.00 95.12 95 GLY A C 1
ATOM 739 O O . GLY A 1 95 ? 4.408 -2.860 4.000 1.00 95.12 95 GLY A O 1
ATOM 740 N N . ASN A 1 96 ? 3.725 -3.825 5.906 1.00 95.25 96 ASN A N 1
ATOM 741 C CA . ASN A 1 96 ? 4.832 -4.779 5.967 1.00 95.25 96 ASN A CA 1
ATOM 742 C C . ASN A 1 96 ? 4.511 -5.989 5.095 1.00 95.25 96 ASN A C 1
ATOM 744 O O . ASN A 1 96 ? 3.412 -6.526 5.179 1.00 95.25 96 ASN A O 1
ATOM 748 N N . GLN A 1 97 ? 5.461 -6.410 4.264 1.00 94.69 97 GLN A N 1
ATOM 749 C CA . GLN A 1 97 ? 5.267 -7.534 3.351 1.00 94.69 97 GLN A CA 1
ATOM 750 C C . GLN A 1 97 ? 5.460 -8.875 4.069 1.00 94.69 97 GLN A C 1
ATOM 752 O O . GLN A 1 97 ? 6.555 -9.158 4.556 1.00 94.69 97 GLN A O 1
ATOM 757 N N . ASP A 1 98 ? 4.419 -9.708 4.070 1.00 91.56 98 ASP A N 1
ATOM 758 C CA . ASP A 1 98 ? 4.430 -11.059 4.642 1.00 91.56 98 ASP A CA 1
ATOM 759 C C . ASP A 1 98 ? 4.861 -12.105 3.608 1.00 91.56 98 ASP A C 1
ATOM 761 O O . ASP A 1 98 ? 5.704 -12.961 3.884 1.00 91.56 98 ASP A O 1
ATOM 765 N N . CYS A 1 99 ? 4.302 -12.042 2.398 1.00 90.31 99 CYS A N 1
ATOM 766 C CA . CYS A 1 99 ? 4.670 -12.936 1.305 1.00 90.31 99 CYS A CA 1
ATOM 767 C C . CYS A 1 99 ? 4.445 -12.298 -0.069 1.00 90.31 99 CYS A C 1
ATOM 769 O O . CYS A 1 99 ? 3.750 -11.291 -0.211 1.00 90.31 99 CYS A O 1
ATOM 771 N N . VAL A 1 100 ? 5.073 -12.896 -1.077 1.00 92.69 100 VAL A N 1
ATOM 772 C CA . VAL A 1 100 ? 4.959 -12.509 -2.484 1.00 92.69 100 VAL A CA 1
ATOM 773 C C . VAL A 1 100 ? 4.501 -13.736 -3.257 1.00 92.69 100 VAL A C 1
ATOM 775 O O . VAL A 1 100 ? 5.033 -14.827 -3.041 1.00 92.69 100 VAL A O 1
ATOM 778 N N . MET A 1 101 ? 3.489 -13.565 -4.100 1.00 90.38 101 MET A N 1
ATOM 779 C CA . MET A 1 101 ? 3.026 -14.579 -5.037 1.00 90.38 101 MET A CA 1
ATOM 780 C C . MET A 1 101 ? 3.441 -14.163 -6.448 1.00 90.38 101 MET A C 1
ATOM 782 O O . MET A 1 101 ? 3.121 -13.062 -6.892 1.00 90.38 101 MET A O 1
ATOM 786 N N . GLU A 1 102 ? 4.157 -15.063 -7.110 1.00 85.69 102 GLU A N 1
ATOM 787 C CA . GLU A 1 102 ? 4.610 -14.992 -8.500 1.00 85.69 102 GLU A CA 1
ATOM 788 C C . GLU A 1 102 ? 4.174 -16.303 -9.183 1.00 85.69 102 GLU A C 1
ATOM 790 O O . GLU A 1 102 ? 3.947 -17.303 -8.486 1.00 85.69 102 GLU A O 1
ATOM 795 N N . ASP A 1 103 ? 4.014 -16.289 -10.508 1.00 75.94 103 ASP A N 1
ATOM 796 C CA . ASP A 1 103 ? 3.646 -17.471 -11.310 1.00 75.94 103 ASP A CA 1
ATOM 797 C C . ASP A 1 103 ? 4.723 -18.578 -11.323 1.00 75.94 103 ASP A C 1
ATOM 799 O O . ASP A 1 103 ? 5.936 -18.262 -11.387 1.00 75.94 103 ASP A O 1
#

Secondary structure (DSSP, 8-state):
-----PPPPPPP----------------------------------PPP--------TTHHHHHHHS-EEEEEE-SS-EEEEETTS-EEEE-TT--EEEEE--

InterPro domains:
  IPR045111 Vacuolar protein sorting-associated protein Vps41/Vps8 [PTHR12616] (19-95)
  IPR057780 Vps41, beta-propeller [PF23411] (51-96)

pLDDT: mean 78.11, std 19.22, range [43.03, 97.69]

Sequence (103 aa):
MKHLTMAPIPSENGVEGDDEREEEEDDSEEEEEEEEVVEEEEEEEEEEPRLKYQRMGGSIPTLLSSDAACCIAIAERMIALGTHDGTVHILDLLGNQDCVMED

Organism: Vitis vinifera (NCBI:txid29760)

Radius of gyration: 28.08 Å; chains: 1; bounding box: 60×66×41 Å